Protein AF-A0A6A7M5I3-F1 (afdb_monomer_lite)

Radius of gyration: 15.71 Å; chains: 1; bounding box: 34×40×37 Å

Sequence (70 aa):
MRLPKQRRLPQTLSHAEVQRILGAIRNPIHRGCFSLIYACGLRIGEAATLAVTAIDKASGLLRVVGKGNE

Secondary structure (DSSP, 8-state):
--PPP--PPPPPPPHHHHHHHHHH---HHHHHHHHHHHHH---HHHHHT--GGGEETTTTEE----TT--

Structure (mmCIF, N/CA/C/O backbone):
data_AF-A0A6A7M5I3-F1
#
_entry.id   AF-A0A6A7M5I3-F1
#
loop_
_atom_site.group_PDB
_atom_site.id
_atom_site.type_symbol
_atom_site.label_atom_id
_atom_site.label_alt_id
_atom_site.label_comp_id
_atom_site.label_asym_id
_atom_site.label_entity_id
_atom_site.label_seq_id
_atom_site.pdbx_PDB_ins_code
_atom_site.Cartn_x
_atom_site.Cartn_y
_atom_site.Cartn_z
_atom_site.occupancy
_atom_site.B_iso_or_equiv
_atom_site.auth_seq_id
_atom_site.auth_comp_id
_atom_site.auth_asym_id
_atom_site.auth_atom_id
_atom_site.pdbx_PDB_model_num
ATOM 1 N N . MET A 1 1 ? 16.072 24.817 24.656 1.00 53.09 1 MET A N 1
ATOM 2 C CA . MET A 1 1 ? 15.905 23.622 23.798 1.00 53.09 1 MET A CA 1
ATOM 3 C C . MET A 1 1 ? 14.417 23.262 23.773 1.00 53.09 1 MET A C 1
ATOM 5 O O . MET A 1 1 ? 13.885 22.921 24.820 1.00 53.09 1 MET A O 1
ATOM 9 N N . ARG A 1 2 ? 13.692 23.455 22.657 1.00 55.06 2 ARG A N 1
ATOM 10 C CA . ARG A 1 2 ? 12.268 23.063 22.559 1.00 55.06 2 ARG A CA 1
ATOM 11 C C . ARG A 1 2 ? 12.209 21.580 22.197 1.00 55.06 2 ARG A C 1
ATOM 13 O O . ARG A 1 2 ? 12.569 21.223 21.081 1.00 55.06 2 ARG A O 1
ATOM 20 N N . LEU A 1 3 ? 11.782 20.735 23.134 1.00 58.28 3 LEU A N 1
ATOM 21 C CA . LEU A 1 3 ? 11.463 19.336 22.845 1.00 58.28 3 LEU A CA 1
ATOM 22 C C . LEU A 1 3 ? 10.362 19.306 21.769 1.00 58.28 3 LEU A C 1
ATOM 24 O O . LEU A 1 3 ? 9.364 20.022 21.923 1.00 58.28 3 LEU A O 1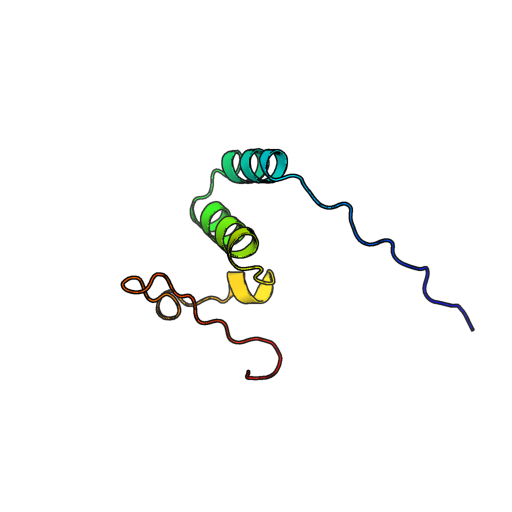
ATOM 28 N N . PRO A 1 4 ? 10.520 18.544 20.671 1.00 64.19 4 PRO A N 1
ATOM 29 C CA . PRO A 1 4 ? 9.457 18.405 19.688 1.00 64.19 4 PRO A CA 1
ATOM 30 C C . PRO A 1 4 ? 8.214 17.883 20.411 1.00 64.19 4 PRO A C 1
ATOM 32 O O . PRO A 1 4 ? 8.293 16.899 21.147 1.00 64.19 4 PRO A O 1
ATOM 35 N N . LYS A 1 5 ? 7.073 18.572 20.248 1.00 68.00 5 LYS A N 1
ATOM 36 C CA . LYS A 1 5 ? 5.783 18.115 20.786 1.00 68.00 5 LYS A CA 1
ATOM 37 C C . LYS A 1 5 ? 5.634 16.642 20.415 1.00 68.00 5 LYS A C 1
ATOM 39 O O . LYS A 1 5 ? 5.649 16.333 19.224 1.00 68.00 5 LYS A O 1
ATOM 44 N N . GLN A 1 6 ? 5.509 15.763 21.415 1.00 64.19 6 GLN A N 1
ATOM 45 C CA . GLN A 1 6 ? 5.216 14.348 21.200 1.00 64.19 6 GLN A CA 1
ATOM 46 C C . GLN A 1 6 ? 3.957 14.260 20.341 1.00 64.19 6 GLN A C 1
ATOM 48 O O . GLN A 1 6 ? 2.837 14.508 20.794 1.00 64.19 6 GLN A O 1
ATOM 53 N N . ARG A 1 7 ? 4.159 13.996 19.054 1.00 67.38 7 ARG A N 1
ATOM 54 C CA . ARG A 1 7 ? 3.087 13.879 18.085 1.00 67.38 7 ARG A CA 1
ATOM 55 C C . ARG A 1 7 ? 2.461 12.523 18.361 1.00 67.38 7 ARG A C 1
ATOM 57 O O . ARG A 1 7 ? 3.074 11.499 18.075 1.00 67.38 7 ARG A O 1
ATOM 64 N N . ARG A 1 8 ? 1.298 12.528 19.022 1.00 70.69 8 ARG A N 1
ATOM 65 C CA . ARG A 1 8 ? 0.550 11.298 19.291 1.00 70.69 8 ARG A CA 1
ATOM 66 C C . ARG A 1 8 ? 0.383 10.557 17.970 1.00 70.69 8 ARG A C 1
ATOM 68 O O . ARG A 1 8 ? 0.033 11.177 16.961 1.00 70.69 8 ARG A O 1
ATOM 75 N N . LEU A 1 9 ? 0.689 9.262 17.982 1.00 73.75 9 LEU A N 1
ATOM 76 C CA . LEU A 1 9 ? 0.427 8.411 16.833 1.00 73.75 9 LEU A CA 1
ATOM 77 C C . LEU A 1 9 ? -1.071 8.505 16.504 1.00 73.75 9 LEU A C 1
ATOM 79 O O . LEU A 1 9 ? -1.886 8.597 17.430 1.00 73.75 9 LEU A O 1
ATOM 8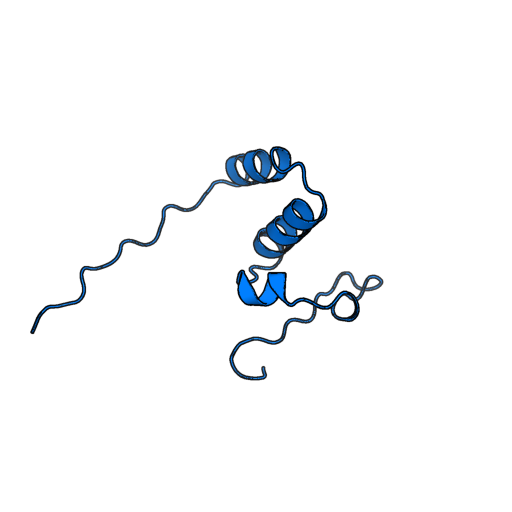3 N N . PRO A 1 10 ? -1.434 8.562 15.213 1.00 75.19 10 PRO A N 1
ATOM 84 C CA . PRO A 1 10 ? -2.833 8.614 14.821 1.00 75.19 10 PRO A CA 1
ATOM 85 C C . PRO A 1 10 ? -3.574 7.396 15.379 1.00 75.19 10 PRO A C 1
ATOM 87 O O . PRO A 1 10 ? -2.998 6.313 15.499 1.00 75.19 10 PRO A O 1
ATOM 90 N N . GLN A 1 11 ? -4.849 7.581 15.724 1.00 84.62 11 GLN A N 1
ATOM 91 C CA . GLN A 1 11 ? -5.711 6.451 16.061 1.00 84.62 11 GLN A CA 1
ATOM 92 C C . GLN A 1 11 ? -5.757 5.476 14.883 1.00 84.62 11 GLN A C 1
ATOM 94 O O . GLN A 1 11 ? -5.872 5.884 13.725 1.00 84.62 11 GLN A O 1
ATOM 99 N N . THR A 1 12 ? -5.642 4.189 15.196 1.00 88.81 12 THR A N 1
ATOM 100 C CA . THR A 1 12 ? -5.782 3.115 14.219 1.00 88.81 12 THR A CA 1
ATOM 101 C C . THR A 1 12 ? -7.254 2.902 13.887 1.00 88.81 12 THR A C 1
ATOM 103 O O . THR A 1 12 ? -8.131 3.102 14.725 1.00 88.81 12 THR A O 1
ATOM 106 N N . LEU A 1 13 ? -7.522 2.495 12.647 1.00 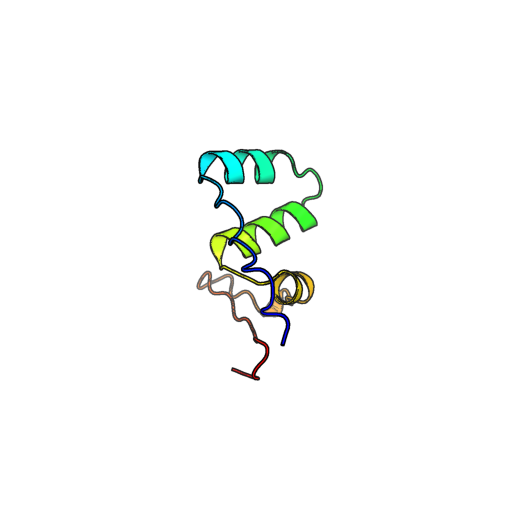91.38 13 LEU A N 1
ATOM 107 C CA . LEU A 1 13 ? -8.861 2.132 12.195 1.00 91.38 13 LEU A CA 1
ATOM 108 C C . LEU A 1 13 ? -9.110 0.644 12.441 1.00 91.38 13 LEU A C 1
ATOM 110 O O . LEU A 1 13 ? -8.221 -0.187 12.244 1.00 91.38 13 LEU A O 1
ATOM 114 N N . SER A 1 14 ? -10.339 0.301 12.811 1.00 95.12 14 SER A N 1
ATOM 115 C CA . SER A 1 14 ? -10.808 -1.082 12.811 1.00 95.12 14 SER A CA 1
ATOM 116 C C . SER A 1 14 ? -10.944 -1.619 11.383 1.00 95.12 14 SER A C 1
ATOM 118 O O . SER A 1 14 ? -11.129 -0.871 10.420 1.00 95.12 14 SER A O 1
ATOM 120 N N . HIS A 1 15 ? -10.927 -2.945 11.237 1.00 94.12 15 HIS A N 1
ATOM 121 C CA . HIS A 1 15 ? -11.132 -3.591 9.939 1.00 94.12 15 HIS A CA 1
ATOM 122 C C . HIS A 1 15 ? -12.449 -3.154 9.271 1.00 94.12 15 HIS A C 1
ATOM 124 O O . HIS A 1 15 ? -12.468 -2.851 8.080 1.00 94.12 15 HIS A O 1
ATOM 130 N N . ALA A 1 16 ? -13.538 -3.048 10.040 1.00 97.06 16 ALA A N 1
ATOM 131 C CA . ALA A 1 16 ? -14.840 -2.619 9.530 1.00 97.06 16 ALA A CA 1
ATOM 132 C C . ALA A 1 16 ? -14.821 -1.173 9.001 1.00 97.06 16 ALA A C 1
ATOM 134 O O . ALA A 1 16 ? -15.455 -0.868 7.990 1.00 97.06 16 ALA A O 1
ATOM 135 N N . GLU A 1 17 ? -14.080 -0.278 9.657 1.00 96.50 17 GLU A N 1
ATOM 136 C CA . GLU A 1 17 ? -13.901 1.095 9.182 1.00 96.50 17 GLU A CA 1
ATOM 137 C C . GLU A 1 17 ? -13.096 1.148 7.889 1.00 96.50 17 GLU A C 1
ATOM 139 O O . GLU A 1 17 ? -13.492 1.855 6.962 1.00 96.50 17 GLU A O 1
ATOM 144 N N . VAL A 1 18 ? -12.030 0.352 7.784 1.00 95.88 18 VAL A N 1
ATOM 145 C CA . VAL A 1 18 ? -11.247 0.259 6.548 1.00 95.88 18 VAL A CA 1
ATOM 146 C C . VAL A 1 18 ? -12.100 -0.274 5.397 1.00 95.88 18 VAL A C 1
ATOM 148 O O . VAL A 1 18 ? -12.093 0.317 4.320 1.00 95.88 18 VAL A O 1
ATOM 151 N N . GLN A 1 19 ? -12.890 -1.330 5.617 1.00 96.62 19 GLN A N 1
ATOM 152 C CA . GLN A 1 19 ? -13.790 -1.866 4.588 1.00 96.62 19 GLN A CA 1
ATOM 153 C C . GLN A 1 19 ? -14.810 -0.823 4.116 1.00 96.62 19 GLN A C 1
ATOM 155 O O . GLN A 1 19 ? -15.040 -0.681 2.915 1.00 96.62 19 GLN A O 1
ATOM 160 N N . ARG A 1 20 ? -15.374 -0.035 5.041 1.00 97.38 20 ARG A N 1
ATOM 161 C CA . ARG A 1 20 ? -16.293 1.061 4.701 1.00 97.38 20 ARG A CA 1
ATOM 162 C C . ARG A 1 20 ? -15.615 2.128 3.844 1.00 97.38 20 ARG A C 1
ATOM 164 O O . ARG A 1 20 ? -16.201 2.581 2.865 1.00 97.38 20 ARG A O 1
ATOM 171 N N . ILE A 1 21 ? -14.385 2.505 4.193 1.00 95.81 21 ILE A N 1
ATOM 172 C CA . ILE A 1 21 ? -13.596 3.478 3.430 1.00 95.81 21 ILE A CA 1
ATOM 173 C C . ILE A 1 21 ? -13.301 2.932 2.034 1.00 95.81 21 ILE A C 1
ATOM 175 O O . ILE A 1 21 ? -13.635 3.588 1.054 1.00 95.81 21 ILE A O 1
ATOM 179 N N . LEU A 1 22 ? -12.747 1.720 1.922 1.00 96.62 22 LEU A N 1
ATOM 180 C CA . LEU A 1 22 ? -12.419 1.103 0.632 1.00 96.62 22 LEU A CA 1
ATOM 181 C C . LEU A 1 22 ? -13.660 0.904 -0.252 1.00 96.62 22 LEU A C 1
ATOM 183 O O . LEU A 1 22 ? -13.573 1.067 -1.469 1.00 96.62 22 LEU A O 1
ATOM 187 N N . GLY A 1 23 ? -14.816 0.597 0.344 1.00 96.81 23 GLY A N 1
ATOM 188 C CA . GLY A 1 23 ? -16.096 0.472 -0.357 1.00 96.81 23 GLY A CA 1
ATOM 189 C C . GLY A 1 23 ? -16.650 1.795 -0.896 1.00 96.81 23 GLY A C 1
ATOM 190 O O . GLY A 1 23 ? -17.357 1.791 -1.901 1.00 96.81 23 GLY A O 1
ATOM 191 N N . ALA A 1 24 ? -16.301 2.930 -0.285 1.00 97.69 24 AL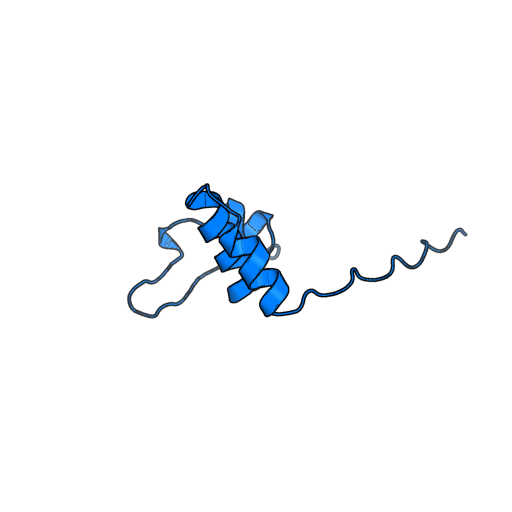A A N 1
ATOM 192 C CA . ALA A 1 24 ? -16.719 4.255 -0.746 1.00 97.69 24 ALA A CA 1
ATOM 193 C C . ALA A 1 24 ? -15.873 4.797 -1.920 1.00 97.69 24 ALA A C 1
ATOM 195 O O . ALA A 1 24 ? -16.259 5.778 -2.564 1.00 97.69 24 ALA A O 1
ATOM 196 N N . ILE A 1 25 ? -14.729 4.176 -2.231 1.00 97.50 25 ILE A N 1
ATOM 197 C CA . ILE A 1 25 ? -13.820 4.636 -3.289 1.00 97.50 25 ILE A CA 1
ATOM 198 C C . ILE A 1 25 ? -14.318 4.150 -4.653 1.00 97.50 25 ILE A C 1
ATOM 200 O O . ILE A 1 25 ? -14.225 2.971 -4.990 1.00 97.50 25 ILE A O 1
ATOM 204 N N . ARG A 1 26 ? -14.819 5.088 -5.464 1.00 97.38 26 ARG A N 1
ATOM 205 C CA . ARG A 1 26 ? -15.390 4.800 -6.793 1.00 97.38 26 ARG A CA 1
ATOM 206 C C . ARG A 1 26 ? -14.343 4.608 -7.885 1.00 97.38 26 ARG A C 1
ATOM 208 O O . ARG A 1 26 ? -14.577 3.858 -8.824 1.00 97.38 26 ARG A O 1
ATOM 215 N N . ASN A 1 27 ? -13.206 5.297 -7.783 1.00 97.00 27 ASN A N 1
ATOM 216 C CA . ASN A 1 27 ? -12.135 5.154 -8.762 1.00 97.00 27 ASN A CA 1
ATOM 217 C C . ASN A 1 27 ? -11.426 3.802 -8.534 1.00 97.00 27 ASN A C 1
ATOM 219 O O . ASN A 1 27 ? -10.839 3.614 -7.463 1.00 97.00 27 ASN A O 1
ATOM 223 N N . PRO A 1 28 ? -11.448 2.875 -9.507 1.00 93.62 28 PRO A N 1
ATOM 224 C CA . PRO A 1 28 ? -10.893 1.535 -9.331 1.00 93.62 28 PRO A CA 1
ATOM 225 C C . PRO A 1 28 ? -9.376 1.545 -9.103 1.00 93.62 28 PRO A C 1
ATOM 227 O O . PRO A 1 28 ? -8.878 0.728 -8.332 1.00 93.62 28 PRO A O 1
ATOM 230 N N . ILE A 1 29 ? -8.650 2.503 -9.691 1.00 92.56 29 ILE A N 1
ATOM 231 C CA . ILE A 1 29 ? -7.202 2.664 -9.499 1.00 92.56 29 ILE A CA 1
ATOM 232 C C . ILE A 1 29 ? -6.919 3.060 -8.050 1.00 92.56 29 ILE A C 1
ATOM 234 O O . ILE A 1 29 ? -6.095 2.438 -7.383 1.00 92.56 29 ILE A O 1
ATOM 238 N N . HIS A 1 30 ? -7.643 4.051 -7.525 1.00 94.75 30 HIS A N 1
ATOM 239 C CA . HIS A 1 30 ? -7.476 4.472 -6.132 1.00 94.75 30 HIS A CA 1
ATOM 240 C C . HIS A 1 30 ? -7.873 3.354 -5.171 1.00 94.75 30 HIS A C 1
ATOM 242 O O . HIS A 1 30 ? -7.144 3.075 -4.224 1.00 94.75 30 HIS A O 1
ATOM 248 N N . ARG A 1 31 ? -8.996 2.673 -5.429 1.00 95.50 31 ARG A N 1
ATOM 249 C CA . ARG A 1 31 ? -9.449 1.558 -4.595 1.00 95.50 31 ARG A CA 1
ATOM 250 C C . ARG A 1 31 ? -8.401 0.447 -4.547 1.00 95.50 31 ARG A C 1
ATOM 252 O O . ARG A 1 31 ? -8.107 -0.040 -3.459 1.00 95.50 31 ARG A O 1
ATOM 259 N N . GLY A 1 32 ? -7.810 0.092 -5.688 1.00 92.75 32 GLY A N 1
ATOM 260 C CA . GLY A 1 32 ? -6.707 -0.867 -5.764 1.00 92.75 32 GLY A CA 1
ATOM 261 C C . GLY A 1 32 ? -5.479 -0.404 -4.980 1.00 92.75 32 GLY A C 1
ATOM 262 O O . GLY A 1 32 ? -4.987 -1.139 -4.129 1.00 92.75 32 GLY A O 1
ATOM 263 N N . CYS A 1 33 ? -5.045 0.842 -5.186 1.00 93.56 33 CYS A N 1
ATOM 264 C CA . CYS A 1 33 ? -3.900 1.429 -4.486 1.00 93.56 33 CYS A CA 1
ATOM 265 C C . CYS A 1 33 ? -4.073 1.403 -2.956 1.00 93.56 33 CYS A C 1
ATOM 267 O O . CYS A 1 33 ? -3.221 0.875 -2.243 1.00 93.56 33 CYS A O 1
ATOM 269 N N . PHE A 1 34 ? -5.210 1.878 -2.437 1.00 95.44 34 PHE A N 1
ATOM 270 C CA . PHE A 1 34 ? -5.479 1.851 -0.996 1.00 95.44 34 PHE A CA 1
ATOM 271 C C . PHE A 1 34 ? -5.657 0.432 -0.446 1.00 95.44 34 PHE A C 1
ATOM 273 O O . PHE A 1 34 ? -5.294 0.177 0.702 1.00 95.44 34 PHE A O 1
ATOM 280 N N . SER A 1 35 ? -6.160 -0.503 -1.256 1.00 94.50 35 SER A N 1
ATOM 281 C CA . SER A 1 35 ? -6.237 -1.914 -0.865 1.00 94.50 35 SER A CA 1
ATOM 282 C C . SER A 1 35 ? -4.844 -2.529 -0.720 1.00 94.50 35 SER A C 1
ATOM 284 O O . SER A 1 35 ? -4.608 -3.239 0.250 1.00 94.50 35 SER A O 1
ATOM 286 N N . LEU A 1 36 ? -3.906 -2.213 -1.620 1.00 92.38 36 LEU A N 1
ATOM 287 C CA . LEU A 1 36 ? -2.511 -2.661 -1.527 1.00 92.38 36 LEU A CA 1
ATOM 288 C C . LEU A 1 36 ? -1.788 -2.040 -0.327 1.00 92.38 36 LEU A C 1
ATOM 290 O O . LEU A 1 36 ? -1.092 -2.744 0.398 1.00 92.38 36 LEU A O 1
ATOM 294 N N . ILE A 1 37 ? -2.001 -0.746 -0.066 1.00 93.81 37 ILE A N 1
ATOM 295 C CA . ILE A 1 37 ? -1.490 -0.076 1.141 1.00 93.81 37 ILE A CA 1
ATOM 296 C C . ILE A 1 37 ? -1.975 -0.795 2.403 1.00 93.81 37 ILE A C 1
ATOM 298 O O . ILE A 1 37 ? -1.178 -1.076 3.293 1.00 93.81 37 ILE A O 1
ATOM 302 N N . TYR A 1 38 ? -3.266 -1.121 2.473 1.00 94.88 38 TYR A N 1
ATOM 303 C CA . TYR A 1 38 ? -3.841 -1.789 3.636 1.00 94.88 38 TYR A CA 1
ATOM 304 C C . TYR A 1 38 ? -3.382 -3.247 3.780 1.00 94.88 38 TYR A C 1
ATOM 306 O O . TYR A 1 38 ? -3.001 -3.656 4.873 1.00 94.88 38 TYR A O 1
ATOM 314 N N . ALA A 1 39 ? -3.408 -4.025 2.695 1.00 92.31 39 ALA A N 1
ATOM 315 C CA . ALA A 1 39 ? -3.118 -5.457 2.723 1.00 92.31 39 ALA A CA 1
ATOM 316 C C . ALA A 1 39 ? -1.619 -5.765 2.854 1.00 92.31 39 ALA A C 1
ATOM 318 O O . ALA A 1 39 ? -1.251 -6.732 3.514 1.00 92.31 39 ALA A O 1
ATOM 319 N N . CYS A 1 40 ? -0.760 -4.952 2.233 1.00 91.12 40 CYS A N 1
ATOM 320 C CA . CYS A 1 40 ? 0.684 -5.186 2.168 1.00 91.12 40 CYS A CA 1
ATOM 321 C C . CYS A 1 40 ? 1.501 -4.188 3.006 1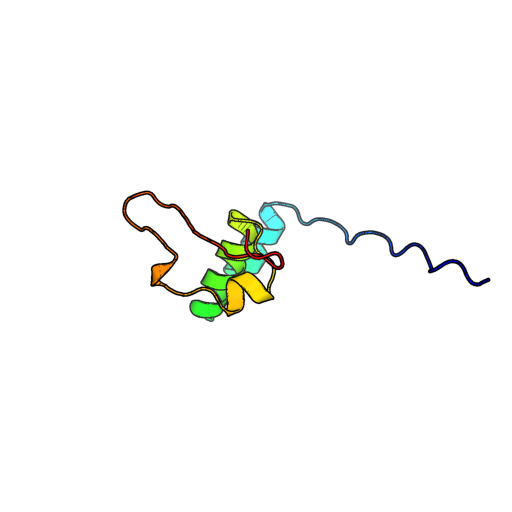.00 91.12 40 CYS A C 1
ATOM 323 O O . CYS A 1 40 ? 2.724 -4.281 3.034 1.00 91.12 40 CYS A O 1
ATOM 325 N N . GLY A 1 41 ? 0.858 -3.224 3.677 1.00 90.25 41 GLY A N 1
ATOM 326 C CA . GLY A 1 41 ? 1.542 -2.241 4.525 1.00 90.25 41 GLY A CA 1
ATOM 327 C C . GLY A 1 41 ? 2.384 -1.218 3.756 1.00 90.25 41 GLY A C 1
ATOM 328 O O . GLY A 1 41 ? 3.335 -0.670 4.314 1.00 90.25 41 GLY A O 1
ATOM 329 N N . LEU A 1 42 ? 2.060 -0.966 2.483 1.00 91.00 42 LEU A N 1
ATOM 330 C CA . LEU A 1 42 ? 2.842 -0.070 1.626 1.00 91.00 42 LEU A CA 1
ATOM 331 C C . LEU A 1 42 ? 2.752 1.379 2.096 1.00 91.00 42 LEU A C 1
ATOM 333 O O . LEU A 1 42 ? 1.688 1.878 2.469 1.00 91.00 42 LEU A O 1
ATOM 337 N N . ARG A 1 43 ? 3.850 2.115 1.968 1.00 90.00 43 ARG A N 1
ATOM 338 C CA . ARG A 1 43 ? 3.810 3.577 2.039 1.00 90.00 43 ARG A CA 1
ATOM 339 C C . ARG A 1 43 ? 3.147 4.125 0.780 1.00 90.00 43 ARG A C 1
ATOM 341 O O . ARG A 1 43 ? 3.255 3.551 -0.300 1.00 90.00 43 ARG A O 1
ATOM 348 N N . ILE A 1 44 ? 2.527 5.300 0.888 1.00 89.69 44 ILE A N 1
ATOM 349 C CA . ILE A 1 44 ? 1.838 5.929 -0.251 1.00 89.69 44 ILE A CA 1
ATOM 350 C C . ILE A 1 44 ? 2.756 6.128 -1.466 1.00 89.69 44 ILE A C 1
ATOM 352 O O . ILE A 1 44 ? 2.317 5.929 -2.591 1.00 89.69 44 ILE A O 1
ATOM 356 N N . GLY A 1 45 ? 4.031 6.466 -1.241 1.00 89.06 45 GLY A N 1
ATOM 357 C CA . GLY A 1 45 ? 5.014 6.601 -2.317 1.00 89.06 45 GLY A CA 1
ATOM 358 C C . GLY A 1 45 ? 5.283 5.274 -3.024 1.00 89.06 45 GLY A C 1
ATOM 359 O O . GLY A 1 45 ? 5.244 5.229 -4.245 1.00 89.06 45 GLY A O 1
ATOM 360 N N . GLU A 1 46 ? 5.465 4.196 -2.259 1.00 90.25 46 GLU A N 1
ATOM 361 C CA . GLU A 1 46 ? 5.714 2.847 -2.784 1.00 90.25 46 GLU A CA 1
ATOM 362 C C . GLU A 1 46 ? 4.522 2.350 -3.611 1.00 90.25 46 GLU A C 1
ATOM 364 O O . GLU A 1 46 ? 4.703 1.874 -4.727 1.00 90.25 46 GLU A O 1
ATOM 369 N N . ALA A 1 47 ? 3.297 2.518 -3.100 1.00 90.31 47 ALA A N 1
ATOM 370 C CA . ALA A 1 47 ? 2.080 2.121 -3.804 1.00 90.31 47 ALA A CA 1
ATOM 371 C C . ALA A 1 47 ? 1.816 2.969 -5.061 1.00 90.31 47 ALA A C 1
ATOM 373 O O . ALA A 1 47 ? 1.360 2.443 -6.073 1.00 90.31 47 ALA A O 1
ATOM 374 N N . ALA A 1 48 ? 2.112 4.273 -5.016 1.00 89.00 48 ALA A N 1
ATOM 375 C CA . ALA A 1 48 ? 1.909 5.178 -6.145 1.00 89.00 48 ALA A CA 1
ATOM 376 C C . ALA A 1 48 ? 2.895 4.938 -7.300 1.00 89.00 48 ALA A C 1
ATOM 378 O O . ALA A 1 48 ? 2.550 5.197 -8.451 1.00 89.00 48 ALA A O 1
ATOM 379 N N . THR A 1 49 ? 4.106 4.449 -7.012 1.00 89.00 49 THR A N 1
ATOM 380 C CA . THR A 1 49 ? 5.137 4.154 -8.024 1.00 89.00 49 THR A CA 1
ATOM 381 C C . THR A 1 49 ? 5.247 2.670 -8.364 1.00 89.00 49 THR A C 1
ATOM 383 O O . THR A 1 49 ? 6.185 2.264 -9.051 1.00 89.00 49 THR A O 1
ATOM 386 N N . LEU A 1 50 ? 4.334 1.839 -7.860 1.00 88.94 50 LEU A N 1
ATOM 387 C CA . LEU A 1 50 ? 4.395 0.397 -8.037 1.00 88.94 50 LEU A CA 1
ATOM 388 C C . LEU A 1 50 ? 4.154 0.014 -9.503 1.00 88.94 50 LEU A C 1
ATOM 390 O O . LEU A 1 50 ? 3.088 0.269 -10.065 1.00 88.94 50 LEU A O 1
ATOM 394 N N . ALA A 1 51 ? 5.136 -0.643 -10.117 1.00 88.06 51 ALA A N 1
ATOM 395 C CA . ALA A 1 51 ? 4.984 -1.195 -11.456 1.00 88.06 51 ALA A CA 1
ATOM 396 C C . ALA A 1 51 ? 4.114 -2.461 -11.424 1.00 88.06 51 ALA A C 1
ATOM 398 O O . ALA A 1 51 ? 4.263 -3.302 -10.542 1.00 88.06 51 ALA A O 1
ATOM 399 N N . VAL A 1 52 ? 3.260 -2.653 -12.433 1.00 85.69 52 VAL A N 1
ATOM 400 C CA . VAL A 1 52 ? 2.437 -3.875 -12.561 1.00 85.69 52 VAL A CA 1
ATOM 401 C C . VAL A 1 52 ? 3.308 -5.136 -12.629 1.00 85.69 52 VAL A C 1
ATOM 403 O O . VAL A 1 52 ? 2.932 -6.174 -12.096 1.00 85.69 52 VAL A O 1
ATOM 406 N N . THR A 1 53 ? 4.504 -5.034 -13.215 1.00 87.88 53 THR A N 1
ATOM 407 C CA . THR A 1 53 ? 5.502 -6.114 -13.289 1.00 87.88 53 THR A CA 1
ATOM 408 C C . THR A 1 53 ? 6.080 -6.523 -11.935 1.00 87.88 53 THR A C 1
ATOM 410 O O . THR A 1 53 ? 6.728 -7.559 -11.841 1.00 87.88 53 THR A O 1
ATOM 413 N N . ALA A 1 54 ? 5.858 -5.731 -10.885 1.00 86.31 54 ALA A N 1
ATOM 414 C CA . ALA A 1 54 ? 6.271 -6.057 -9.528 1.00 86.31 54 ALA A CA 1
ATOM 415 C C . ALA A 1 54 ? 5.296 -7.018 -8.818 1.00 86.31 54 ALA A C 1
ATOM 417 O O . ALA A 1 54 ? 5.593 -7.495 -7.722 1.00 86.31 54 ALA A O 1
ATOM 418 N N . ILE A 1 55 ? 4.140 -7.294 -9.434 1.00 86.88 55 ILE A N 1
ATOM 419 C CA . ILE A 1 55 ? 3.143 -8.250 -8.955 1.00 86.88 55 ILE A CA 1
ATOM 420 C C . ILE A 1 55 ? 3.363 -9.576 -9.678 1.00 86.88 55 ILE A C 1
ATOM 422 O O . ILE A 1 55 ? 3.142 -9.681 -10.887 1.00 86.88 55 ILE A O 1
ATOM 426 N N . ASP A 1 56 ? 3.728 -10.611 -8.929 1.00 88.25 56 ASP A N 1
ATOM 427 C CA . ASP A 1 56 ? 3.672 -11.977 -9.427 1.00 88.25 56 ASP A CA 1
ATOM 428 C C . ASP A 1 56 ? 2.263 -12.533 -9.196 1.00 88.25 56 ASP A C 1
ATOM 430 O O . ASP A 1 56 ? 1.868 -12.901 -8.088 1.00 88.25 56 ASP A O 1
ATOM 434 N N . LYS A 1 57 ? 1.48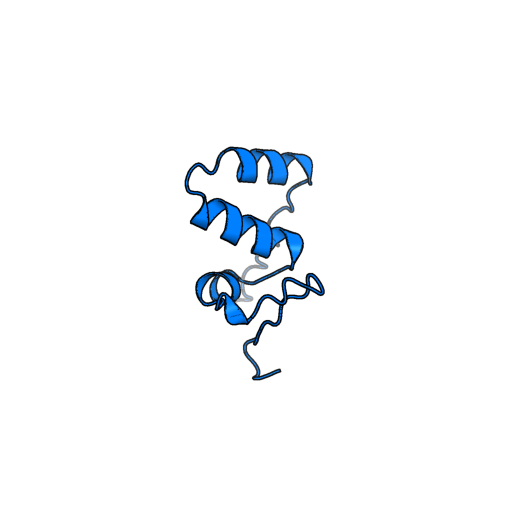5 -12.595 -10.277 1.00 83.31 57 LYS A N 1
ATOM 435 C CA . LYS A 1 57 ? 0.108 -13.095 -10.246 1.00 83.31 57 LYS A CA 1
ATOM 436 C C . LYS A 1 57 ? 0.021 -14.596 -9.943 1.00 83.31 57 LYS A C 1
ATOM 438 O O . LYS A 1 57 ? -1.011 -15.033 -9.443 1.00 83.31 57 LYS A O 1
ATOM 443 N N . ALA A 1 58 ? 1.050 -15.379 -10.268 1.00 87.81 58 ALA A N 1
ATOM 444 C CA . ALA A 1 58 ? 1.038 -16.825 -10.065 1.00 87.81 58 ALA A CA 1
ATOM 445 C C . ALA A 1 58 ? 1.251 -17.182 -8.589 1.00 87.81 58 ALA A C 1
ATOM 447 O O . ALA A 1 58 ? 0.588 -18.081 -8.076 1.00 87.81 58 ALA A O 1
ATOM 448 N N . SER A 1 59 ? 2.138 -16.455 -7.906 1.00 86.12 59 SER A N 1
ATOM 449 C CA . SER A 1 59 ? 2.424 -16.662 -6.481 1.00 86.12 59 SER A CA 1
ATOM 450 C C . SER A 1 59 ? 1.617 -15.753 -5.547 1.00 86.12 59 SER A C 1
ATOM 452 O O . SER A 1 59 ? 1.573 -15.999 -4.343 1.00 86.12 59 SER A O 1
ATOM 454 N N . GLY A 1 60 ? 0.966 -14.711 -6.076 1.00 84.69 60 GLY A N 1
ATOM 455 C CA . GLY A 1 60 ? 0.275 -13.700 -5.272 1.00 84.69 60 GLY A CA 1
ATOM 456 C C . GLY A 1 60 ? 1.234 -12.809 -4.478 1.00 84.69 60 GLY A C 1
ATOM 457 O O . GLY A 1 60 ? 0.818 -12.169 -3.512 1.00 84.69 60 GLY A O 1
ATOM 458 N N . LEU A 1 61 ? 2.515 -12.784 -4.860 1.00 86.75 61 LEU A N 1
ATOM 459 C CA . LEU A 1 61 ? 3.556 -12.027 -4.179 1.00 86.75 61 LEU A CA 1
ATOM 460 C C . LEU A 1 61 ? 3.749 -10.652 -4.814 1.00 86.75 61 LEU A C 1
ATOM 462 O O . LEU A 1 61 ? 3.643 -10.466 -6.028 1.00 86.75 61 LEU A O 1
ATOM 466 N N . LEU A 1 62 ? 4.076 -9.686 -3.960 1.00 87.88 62 LEU A N 1
ATOM 467 C CA . LEU A 1 62 ? 4.391 -8.324 -4.353 1.00 87.88 62 LEU A CA 1
ATOM 468 C C . LEU A 1 62 ? 5.839 -8.007 -3.992 1.00 87.88 62 LEU A C 1
ATOM 470 O O . LEU A 1 62 ? 6.213 -8.072 -2.821 1.00 87.88 62 LEU A O 1
ATOM 474 N N . ARG A 1 63 ? 6.640 -7.609 -4.983 1.00 84.88 63 ARG A N 1
ATOM 475 C CA . ARG A 1 63 ? 7.991 -7.097 -4.747 1.00 84.88 63 ARG A CA 1
ATOM 476 C C . ARG A 1 63 ? 7.956 -5.576 -4.637 1.00 84.88 63 ARG A C 1
ATOM 478 O O . ARG A 1 63 ? 7.534 -4.892 -5.560 1.00 84.88 63 ARG A O 1
ATOM 485 N N . VAL A 1 64 ? 8.435 -5.038 -3.523 1.00 82.69 64 VAL A N 1
ATOM 486 C CA . VAL A 1 64 ? 8.483 -3.592 -3.270 1.00 82.69 64 VAL A CA 1
ATOM 487 C C . VAL A 1 64 ? 9.930 -3.216 -3.012 1.00 82.69 64 VAL A C 1
ATOM 489 O O . VAL A 1 64 ? 10.622 -3.942 -2.311 1.00 82.69 64 VAL A O 1
ATOM 492 N N . VAL A 1 65 ? 10.388 -2.104 -3.585 1.00 76.50 65 VAL A N 1
ATOM 493 C CA . VAL A 1 65 ? 11.722 -1.562 -3.300 1.00 76.50 65 VAL A CA 1
ATOM 494 C C . VAL A 1 65 ? 11.547 -0.352 -2.395 1.00 76.50 65 VAL A C 1
ATOM 496 O O . VAL A 1 65 ? 10.947 0.648 -2.798 1.00 76.50 65 VAL A O 1
ATOM 499 N N . GLY A 1 66 ? 12.020 -0.468 -1.156 1.00 71.38 66 GLY A N 1
ATOM 500 C CA . GLY A 1 66 ? 11.913 0.584 -0.154 1.00 71.38 66 GLY A CA 1
ATOM 501 C C . GLY A 1 66 ? 13.014 1.639 -0.271 1.00 71.38 66 GLY A C 1
ATOM 502 O O . GLY A 1 66 ? 13.969 1.535 -1.047 1.00 71.38 66 GLY A O 1
ATOM 503 N N . LYS A 1 67 ? 12.913 2.684 0.557 1.00 57.16 67 LYS A N 1
ATOM 504 C CA . LYS A 1 67 ? 13.983 3.681 0.696 1.00 57.16 67 LYS A CA 1
ATOM 505 C C . LYS A 1 67 ? 15.148 3.052 1.475 1.00 57.16 67 LYS A C 1
ATOM 507 O O . LYS A 1 67 ? 15.106 3.002 2.699 1.00 57.16 67 LYS A O 1
ATOM 512 N N . GLY A 1 68 ? 16.145 2.561 0.742 1.00 60.91 68 GLY A N 1
ATOM 513 C CA . GLY A 1 68 ? 17.280 1.782 1.259 1.00 60.91 68 GLY A CA 1
ATOM 514 C C . GLY A 1 68 ? 17.933 0.879 0.207 1.00 60.91 68 GLY A C 1
ATOM 515 O O . GLY A 1 68 ? 19.075 0.480 0.390 1.00 60.91 68 GLY A O 1
ATOM 516 N N . ASN A 1 69 ? 17.253 0.651 -0.928 1.00 49.09 69 ASN A N 1
ATOM 517 C CA . ASN A 1 69 ? 17.668 -0.306 -1.961 1.00 49.09 69 ASN A CA 1
ATOM 518 C C . ASN A 1 69 ? 17.692 -1.768 -1.467 1.00 49.09 69 ASN A C 1
ATOM 520 O O . ASN A 1 69 ? 18.413 -2.595 -2.023 1.00 49.09 69 ASN A O 1
ATOM 524 N N . GLU A 1 70 ? 16.867 -2.057 -0.458 1.00 48.78 70 GLU A N 1
ATOM 525 C CA . GLU A 1 70 ? 16.550 -3.389 0.068 1.00 48.78 70 GLU A CA 1
ATOM 526 C C . GLU A 1 70 ? 15.041 -3.645 -0.042 1.00 48.78 70 GLU A C 1
ATOM 528 O O . GLU A 1 70 ? 14.256 -2.667 0.101 1.00 48.78 70 GLU A O 1
#

pLDDT: mean 85.03, std 13.07, range [48.78, 97.69]

Foldseek 3Di:
DDDPPPPPDDDDDDPVRLVVVLVPDPPVLVSVLSVCCVPVVDDSVQSVPADPVQQDPVVRDGDTQDPPRD